Protein AF-A0A151NN42-F1 (afdb_monomer_lite)

Secondary structure (DSSP, 8-state):
--GGGGGG-EEEEEEEE-GGG-EEEEEEEE---HHHHHHHHHHHHTTPPPS--HHHHHHHHHHHSTT--HHHHHHHHHHHHHHHHHHHH--TTS-HHHHHHHHHHHHHHHHHHTT---PPPTTHHHHHHHHHHHHHHHHHHHHHHHHHHHHHHHHHHHHHHHHHHS-------

Foldseek 3Di:
DDPVVPPAWDKDWDWDQDPPRDTDTDIDIDDDDPVVVVVQVVCVVVVHDRPDDLVNVQVVQCVVPNPDHPVVVLVVVLVVQLVVQLVVLDDPPDDPVSSVVSSVVSNVVSCVVNVPDDDQPPCNVVVVVVVVVVVVVVVVVVVVVVVVVVVVVVVVVVVVVVVVVPDDPPPDD

Organism: Alligator mississippiensis (NCBI:txid8496)

Structure (mmCIF, N/CA/C/O backbone):
data_AF-A0A151NN42-F1
#
_entry.id   AF-A0A151NN42-F1
#
loop_
_atom_site.group_PDB
_atom_site.id
_atom_site.type_symbol
_atom_site.label_atom_id
_atom_site.label_alt_id
_atom_site.label_comp_id
_atom_site.label_asym_id
_atom_site.label_entity_id
_atom_site.label_seq_id
_atom_site.pdbx_PDB_ins_code
_atom_site.Cartn_x
_atom_site.Cartn_y
_atom_site.Cartn_z
_atom_site.occupancy
_atom_site.B_iso_or_equiv
_atom_site.auth_seq_id
_atom_site.auth_comp_id
_atom_site.auth_asym_id
_atom_site.auth_atom_id
_atom_site.pdbx_PDB_model_num
ATOM 1 N N . MET A 1 1 ? -2.932 -21.687 -6.969 1.00 46.78 1 MET A N 1
ATOM 2 C CA . MET A 1 1 ? -1.735 -21.908 -7.807 1.00 46.78 1 MET A CA 1
ATOM 3 C C . MET A 1 1 ? -1.659 -23.389 -8.108 1.00 46.78 1 MET A C 1
ATOM 5 O O . MET A 1 1 ? -1.917 -24.172 -7.206 1.00 46.78 1 MET A O 1
ATOM 9 N N . ASP A 1 2 ? -1.388 -23.747 -9.357 1.00 39.25 2 ASP A N 1
ATOM 10 C CA . ASP A 1 2 ? -1.344 -25.136 -9.821 1.00 39.25 2 ASP A CA 1
ATOM 11 C C . ASP A 1 2 ? -0.130 -25.886 -9.209 1.00 39.25 2 ASP A C 1
ATOM 13 O O . ASP A 1 2 ? 1.007 -25.425 -9.370 1.00 39.25 2 ASP A O 1
ATOM 17 N N . PRO A 1 3 ? -0.337 -27.011 -8.494 1.00 51.75 3 PRO A N 1
ATOM 18 C CA . PRO A 1 3 ? 0.725 -27.802 -7.860 1.00 51.75 3 PRO A CA 1
ATOM 19 C C . PRO A 1 3 ? 1.804 -28.316 -8.828 1.00 51.75 3 PRO A C 1
ATOM 21 O O . PRO A 1 3 ? 2.944 -28.551 -8.414 1.00 51.75 3 PRO A O 1
ATOM 24 N N . ALA A 1 4 ? 1.494 -28.459 -10.122 1.00 48.25 4 ALA A N 1
ATOM 25 C CA . ALA A 1 4 ? 2.453 -28.919 -11.131 1.00 48.25 4 ALA A CA 1
ATOM 26 C C . ALA A 1 4 ? 3.549 -27.878 -11.439 1.00 48.25 4 ALA A C 1
ATOM 28 O O . ALA A 1 4 ? 4.657 -28.228 -11.850 1.00 48.25 4 ALA A O 1
ATOM 29 N N . LEU A 1 5 ? 3.286 -26.595 -11.169 1.00 49.66 5 LEU A N 1
ATOM 30 C CA . LEU A 1 5 ? 4.236 -25.501 -11.368 1.00 49.66 5 LEU A CA 1
ATOM 31 C C . LEU A 1 5 ? 5.308 -25.431 -10.250 1.00 49.66 5 LEU A C 1
ATOM 33 O O . LEU A 1 5 ? 6.315 -24.750 -10.406 1.00 49.66 5 LEU A O 1
ATOM 37 N N . GLN A 1 6 ? 5.186 -26.142 -9.131 1.00 54.09 6 GLN A N 1
ATOM 38 C CA . GLN A 1 6 ? 6.131 -25.977 -8.013 1.00 54.09 6 GLN A CA 1
ATOM 39 C C . GLN A 1 6 ? 7.436 -26.785 -8.132 1.00 54.09 6 GLN A C 1
ATOM 41 O O . GLN A 1 6 ? 8.408 -26.462 -7.453 1.00 54.09 6 GLN A O 1
ATOM 46 N N . LYS A 1 7 ? 7.509 -27.792 -9.014 1.00 55.69 7 LYS A N 1
ATOM 47 C CA . LYS A 1 7 ? 8.575 -28.814 -8.979 1.00 55.69 7 LYS A CA 1
ATOM 48 C C . LYS A 1 7 ? 9.988 -28.375 -9.409 1.00 55.69 7 LYS A C 1
ATOM 50 O O . LYS A 1 7 ? 10.891 -29.185 -9.296 1.00 55.69 7 LYS A O 1
ATOM 55 N N . ASN A 1 8 ? 10.222 -27.132 -9.849 1.00 57.84 8 ASN A N 1
ATOM 56 C CA . ASN A 1 8 ? 11.553 -26.662 -10.299 1.00 57.84 8 ASN A CA 1
ATOM 57 C C . ASN A 1 8 ? 11.827 -25.165 -10.024 1.00 57.84 8 ASN A C 1
ATOM 59 O O . ASN A 1 8 ? 12.612 -24.531 -10.730 1.00 57.84 8 ASN A O 1
ATOM 63 N N . ALA A 1 9 ? 11.149 -24.552 -9.050 1.00 64.00 9 ALA A N 1
ATOM 64 C CA . ALA A 1 9 ? 11.383 -23.145 -8.719 1.00 64.00 9 ALA A CA 1
ATOM 65 C C . ALA A 1 9 ? 12.678 -22.980 -7.905 1.00 64.00 9 ALA A C 1
ATOM 67 O O . ALA A 1 9 ? 12.838 -23.612 -6.862 1.00 64.00 9 ALA A O 1
ATOM 68 N N . LYS A 1 10 ? 13.588 -22.116 -8.366 1.00 74.12 10 LYS A N 1
ATOM 69 C CA . LYS A 1 10 ? 14.826 -21.754 -7.656 1.00 74.12 10 LYS A CA 1
ATOM 70 C C . LYS A 1 10 ? 14.716 -20.328 -7.138 1.00 74.12 10 LYS A C 1
ATOM 72 O O . LYS A 1 10 ? 14.045 -19.507 -7.752 1.00 74.12 10 LYS A O 1
ATOM 77 N N . ALA A 1 11 ? 15.369 -20.029 -6.019 1.00 76.31 11 ALA A N 1
ATOM 78 C CA . ALA A 1 11 ? 15.375 -18.696 -5.425 1.00 76.31 11 ALA A CA 1
ATOM 79 C C . ALA A 1 11 ? 16.732 -18.019 -5.646 1.00 76.31 11 ALA A C 1
ATOM 81 O O . ALA A 1 11 ? 17.781 -18.621 -5.415 1.00 76.31 11 ALA A O 1
ATOM 82 N N . ALA A 1 12 ? 16.718 -16.766 -6.092 1.00 76.50 12 ALA A N 1
ATOM 83 C CA . ALA A 1 12 ? 17.898 -15.914 -6.174 1.00 76.50 12 ALA A CA 1
ATOM 84 C C . ALA A 1 12 ? 17.760 -14.789 -5.153 1.00 76.50 12 ALA A C 1
ATOM 86 O O . ALA A 1 12 ? 16.757 -14.074 -5.145 1.00 76.50 12 ALA A O 1
ATOM 87 N N . LYS A 1 13 ? 18.777 -14.635 -4.306 1.00 79.12 13 LYS A N 1
ATOM 88 C CA . LYS A 1 13 ? 18.942 -13.462 -3.449 1.00 79.12 13 LYS A CA 1
ATOM 89 C C . LYS A 1 13 ? 19.760 -12.425 -4.199 1.00 79.12 13 LYS A C 1
ATOM 91 O O . LYS A 1 13 ? 20.783 -12.771 -4.786 1.00 79.12 13 LYS A O 1
ATOM 96 N N . PHE A 1 14 ? 19.323 -11.179 -4.157 1.00 78.88 14 PHE A N 1
ATOM 97 C CA . PHE A 1 14 ? 20.090 -10.043 -4.649 1.00 78.88 14 PHE A CA 1
ATOM 98 C C . PHE A 1 14 ? 20.204 -8.995 -3.540 1.00 78.88 14 PHE A C 1
ATOM 100 O O . PHE A 1 14 ? 19.316 -8.891 -2.696 1.00 78.88 14 PHE A O 1
ATOM 107 N N . SER A 1 15 ? 21.309 -8.254 -3.534 1.00 79.81 15 SER A N 1
ATOM 108 C CA . SER A 1 15 ? 21.502 -7.015 -2.778 1.00 79.81 15 SER A CA 1
ATOM 109 C C . SER A 1 15 ? 22.415 -6.138 -3.620 1.00 79.81 15 SER A C 1
ATOM 111 O O . SER A 1 15 ? 23.506 -6.558 -4.010 1.00 79.81 15 SER A O 1
ATOM 113 N N . ILE A 1 16 ? 21.900 -4.980 -4.017 1.00 80.12 16 ILE A N 1
ATOM 114 C CA . ILE A 1 16 ? 22.564 -4.052 -4.927 1.00 80.12 16 ILE A CA 1
ATOM 115 C C . ILE A 1 16 ? 22.297 -2.642 -4.415 1.00 80.12 16 ILE A C 1
ATOM 117 O O . ILE A 1 16 ? 21.152 -2.271 -4.172 1.00 80.12 16 ILE A O 1
ATOM 121 N N . LEU A 1 17 ? 23.339 -1.823 -4.306 1.00 77.62 17 LEU A N 1
ATOM 122 C CA . LEU A 1 17 ? 23.174 -0.388 -4.091 1.00 77.62 17 LEU A CA 1
ATOM 123 C C . LEU A 1 17 ? 22.769 0.255 -5.416 1.00 77.62 17 LEU A C 1
ATOM 125 O O . LEU A 1 17 ? 23.554 0.277 -6.364 1.00 77.62 17 LEU A O 1
ATOM 129 N N . ALA A 1 18 ? 21.534 0.745 -5.494 1.00 75.88 18 ALA A N 1
ATOM 130 C CA . ALA A 1 18 ? 21.031 1.390 -6.701 1.00 75.88 18 ALA A CA 1
ATOM 131 C C . ALA A 1 18 ? 21.038 2.921 -6.562 1.00 75.88 18 ALA A C 1
ATOM 133 O O . ALA A 1 18 ? 21.717 3.493 -5.704 1.00 75.88 18 ALA A O 1
ATOM 134 N N . CYS A 1 19 ? 20.296 3.589 -7.449 1.00 63.78 19 CYS A N 1
ATOM 135 C CA . CYS A 1 19 ? 20.144 5.041 -7.476 1.00 63.78 19 CYS A CA 1
ATOM 136 C C . CYS A 1 19 ? 19.871 5.606 -6.067 1.00 63.78 19 CYS A C 1
ATOM 138 O O . CYS A 1 19 ? 19.143 5.003 -5.280 1.00 63.78 19 CYS A O 1
ATOM 140 N N . GLU A 1 20 ? 20.497 6.742 -5.748 1.00 70.19 20 GLU A N 1
ATOM 141 C CA . GLU A 1 20 ? 20.419 7.412 -4.436 1.00 70.19 20 GLU A CA 1
ATOM 142 C C . GLU A 1 20 ? 20.965 6.602 -3.238 1.00 70.19 20 GLU A C 1
ATOM 144 O O . GLU A 1 20 ? 20.725 6.969 -2.091 1.00 70.19 20 GLU A O 1
ATOM 149 N N . LYS A 1 21 ? 21.766 5.550 -3.483 1.00 71.12 21 LYS A N 1
ATOM 150 C CA . LYS A 1 21 ? 22.422 4.705 -2.458 1.00 71.12 21 LYS A CA 1
ATOM 151 C C . LYS A 1 21 ? 21.456 3.901 -1.577 1.00 71.12 21 LYS A C 1
ATOM 153 O O . LYS A 1 21 ? 21.840 3.459 -0.496 1.00 71.12 21 LYS A O 1
ATOM 158 N N . TRP A 1 22 ? 20.229 3.667 -2.038 1.00 72.94 22 TRP A N 1
ATOM 159 C CA . TRP A 1 22 ? 19.309 2.755 -1.360 1.00 72.94 22 TRP A CA 1
ATOM 160 C C . TRP A 1 22 ? 19.641 1.301 -1.687 1.00 72.94 22 TRP A C 1
ATOM 162 O O . TRP A 1 22 ? 19.804 0.936 -2.860 1.00 72.94 22 TRP A O 1
ATOM 172 N N . ASP A 1 23 ? 19.694 0.461 -0.653 1.00 78.12 23 ASP A N 1
ATOM 173 C CA . ASP A 1 23 ? 19.830 -0.983 -0.822 1.00 78.12 23 ASP A CA 1
ATOM 174 C C . ASP A 1 23 ? 18.587 -1.543 -1.520 1.00 78.12 23 ASP A C 1
ATOM 176 O O . ASP A 1 23 ? 17.449 -1.374 -1.078 1.00 78.12 23 ASP A O 1
ATOM 180 N N . HIS A 1 24 ? 18.812 -2.194 -2.651 1.00 76.00 24 HIS A N 1
ATOM 181 C CA . HIS A 1 24 ? 17.831 -3.002 -3.348 1.00 76.00 24 HIS A CA 1
ATOM 182 C C . HIS A 1 24 ? 18.169 -4.453 -3.060 1.00 76.00 24 HIS A C 1
ATOM 184 O O . HIS A 1 24 ? 18.953 -5.070 -3.783 1.00 76.00 24 HIS A O 1
ATOM 190 N N . SER A 1 25 ? 17.569 -4.986 -2.002 1.00 78.06 25 SER A N 1
ATOM 191 C CA . SER A 1 25 ? 17.708 -6.381 -1.619 1.00 78.06 25 SER A CA 1
ATOM 192 C C . SER A 1 25 ? 16.381 -7.126 -1.701 1.00 78.06 25 SER A C 1
ATOM 194 O O . SER A 1 25 ? 15.303 -6.575 -1.478 1.00 78.06 25 SER A O 1
ATOM 196 N N . GLY A 1 26 ? 16.444 -8.402 -2.076 1.00 75.31 26 GLY A N 1
ATOM 197 C CA . GLY A 1 26 ? 15.247 -9.218 -2.227 1.00 75.31 26 GLY A CA 1
ATOM 198 C C . GLY A 1 26 ? 15.531 -10.662 -2.611 1.00 75.31 26 GLY A C 1
ATOM 199 O O . GLY A 1 26 ? 16.659 -11.047 -2.918 1.00 75.31 26 GLY A O 1
ATOM 200 N N . CYS A 1 27 ? 14.475 -11.473 -2.580 1.00 71.25 27 CYS A N 1
ATOM 201 C CA . CYS A 1 27 ? 14.479 -12.853 -3.054 1.00 71.25 27 CYS A CA 1
ATOM 202 C C . CYS A 1 27 ? 13.499 -12.974 -4.221 1.00 71.25 27 CYS A C 1
ATOM 204 O O . CYS A 1 27 ? 12.321 -12.659 -4.057 1.00 71.25 27 CYS A O 1
ATOM 206 N N . VAL A 1 28 ? 13.955 -13.454 -5.375 1.00 75.19 28 VAL A N 1
ATOM 207 C CA . VAL A 1 28 ? 13.085 -13.726 -6.528 1.00 75.19 28 VAL A CA 1
ATOM 208 C C . VAL A 1 28 ? 13.111 -15.212 -6.827 1.00 75.19 28 VAL A C 1
ATOM 210 O O . VAL A 1 28 ? 14.180 -15.805 -6.964 1.00 75.19 28 VAL A O 1
ATOM 213 N N . ASN A 1 29 ? 11.926 -15.806 -6.950 1.00 75.12 29 ASN A N 1
ATO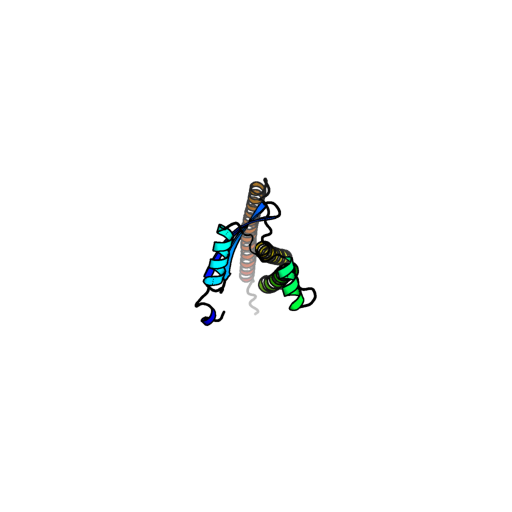M 214 C CA . ASN A 1 29 ? 11.796 -17.156 -7.474 1.00 75.12 29 ASN A CA 1
ATOM 215 C C . ASN A 1 29 ? 11.822 -17.107 -8.998 1.00 75.12 29 ASN A C 1
ATOM 217 O O . ASN A 1 29 ? 11.070 -16.355 -9.615 1.00 75.12 29 ASN A O 1
ATOM 221 N N . TYR A 1 30 ? 12.670 -17.924 -9.602 1.00 72.44 30 TYR A N 1
ATOM 222 C CA . TYR A 1 30 ? 12.852 -17.989 -11.039 1.00 72.44 30 TYR A CA 1
ATOM 223 C C . TYR A 1 30 ? 12.862 -19.447 -11.503 1.00 72.44 30 TYR A C 1
ATOM 225 O O . TYR A 1 30 ? 13.185 -20.378 -10.761 1.00 72.44 30 TYR A O 1
ATOM 233 N N . ARG A 1 31 ? 12.482 -19.634 -12.765 1.00 67.00 31 ARG A N 1
ATOM 234 C CA . ARG A 1 31 ? 12.648 -20.885 -13.507 1.00 67.00 31 ARG A CA 1
ATOM 235 C C . ARG A 1 31 ? 13.508 -20.596 -14.721 1.00 67.00 31 ARG A C 1
ATOM 237 O O . ARG A 1 31 ? 13.028 -20.538 -15.844 1.00 67.00 31 ARG A O 1
ATOM 244 N N . CYS A 1 32 ? 14.767 -20.296 -14.460 1.00 65.94 32 CYS A N 1
ATOM 245 C CA . CYS A 1 32 ? 15.785 -20.183 -15.491 1.00 65.94 32 CYS A CA 1
ATOM 246 C C . CY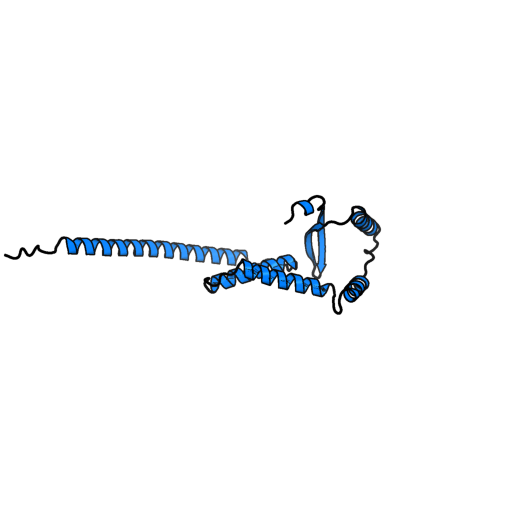S A 1 32 ? 16.617 -21.464 -15.444 1.00 65.94 32 CYS A C 1
ATOM 248 O O . CYS A 1 32 ? 16.716 -22.091 -14.389 1.00 65.94 32 CYS A O 1
ATOM 250 N N . SER A 1 33 ? 17.191 -21.860 -16.577 1.00 60.72 33 SER A N 1
ATOM 251 C CA . SER A 1 33 ? 18.135 -22.977 -16.601 1.00 60.72 33 SER A CA 1
ATOM 252 C C . SER A 1 33 ? 19.369 -22.654 -15.744 1.00 60.72 33 SER A C 1
ATOM 254 O O . SER A 1 33 ? 19.887 -21.537 -15.832 1.00 60.72 33 SER A O 1
ATOM 256 N N . ASP A 1 34 ? 19.861 -23.662 -15.006 1.00 66.19 34 ASP A N 1
ATOM 257 C CA . ASP A 1 34 ? 21.233 -23.807 -14.457 1.00 66.19 34 ASP A CA 1
ATOM 258 C C . ASP A 1 34 ? 22.266 -22.998 -15.214 1.00 66.19 34 ASP A C 1
ATOM 260 O O . ASP A 1 34 ? 22.971 -22.125 -14.698 1.00 66.19 34 ASP A O 1
ATOM 264 N N . TYR A 1 35 ? 22.276 -23.290 -16.503 1.00 67.12 35 TYR A N 1
ATOM 265 C CA . TYR A 1 35 ? 23.254 -22.803 -17.437 1.00 67.12 35 TYR A CA 1
ATOM 266 C C . TYR A 1 35 ? 23.264 -21.275 -17.561 1.00 67.12 35 TYR A C 1
ATOM 268 O O . TYR A 1 35 ? 24.323 -20.658 -17.512 1.00 67.12 35 TYR A O 1
ATOM 276 N N . TYR A 1 36 ? 22.096 -20.638 -17.664 1.00 69.06 36 TYR A N 1
ATOM 277 C CA . TYR A 1 36 ? 22.018 -19.189 -17.855 1.00 69.06 36 TYR A CA 1
ATOM 278 C C . TYR A 1 36 ? 22.409 -18.417 -16.600 1.00 69.06 36 TYR A C 1
ATOM 280 O O . TYR A 1 36 ? 23.076 -17.389 -16.713 1.00 69.06 36 TYR A O 1
ATOM 288 N N . LEU A 1 37 ? 22.022 -18.893 -15.409 1.00 69.56 37 LEU A N 1
ATOM 289 C CA . LEU A 1 37 ? 22.435 -18.236 -14.170 1.00 69.56 37 LEU A CA 1
ATOM 290 C C . LEU A 1 37 ? 23.934 -18.427 -13.917 1.00 69.56 37 LEU A C 1
ATOM 292 O O . LEU A 1 37 ? 24.596 -17.485 -13.482 1.00 69.56 37 LEU A O 1
ATOM 296 N N . TYR A 1 38 ? 24.470 -19.614 -14.205 1.00 67.56 38 TYR A N 1
ATOM 297 C CA . TYR A 1 38 ? 25.901 -19.887 -14.096 1.00 67.56 38 TYR A CA 1
ATOM 298 C C . TYR A 1 38 ? 26.708 -19.015 -15.064 1.00 67.56 38 TYR A C 1
ATOM 300 O O . TYR A 1 38 ? 27.554 -18.247 -14.620 1.00 67.56 38 TYR A O 1
ATOM 308 N N . ALA A 1 39 ? 26.346 -19.004 -16.349 1.00 69.88 39 ALA A N 1
ATOM 309 C CA . ALA A 1 39 ? 26.977 -18.155 -17.360 1.00 69.88 39 ALA A CA 1
ATOM 310 C C . ALA A 1 39 ? 26.843 -16.648 -17.064 1.00 69.88 39 ALA A C 1
ATOM 312 O O . ALA A 1 39 ? 27.595 -15.832 -17.596 1.00 69.88 39 ALA A O 1
ATOM 313 N N . PHE A 1 40 ? 25.855 -16.236 -16.265 1.00 68.94 40 PHE A N 1
ATOM 314 C CA . PHE A 1 40 ? 25.734 -14.853 -15.803 1.00 68.94 40 PHE A CA 1
ATOM 315 C C . PHE A 1 40 ? 26.690 -14.545 -14.644 1.00 68.94 40 PHE A C 1
ATOM 317 O O . PHE A 1 40 ? 27.313 -13.487 -14.636 1.00 68.94 40 PHE A O 1
ATOM 324 N N . LYS A 1 41 ? 26.821 -15.465 -13.679 1.00 72.31 41 LYS A N 1
ATOM 325 C CA . LYS A 1 41 ? 27.757 -15.332 -12.552 1.00 72.31 41 LYS A CA 1
ATOM 326 C C . LYS A 1 41 ? 29.214 -15.348 -13.013 1.00 72.31 41 LYS A C 1
ATOM 328 O O . LYS A 1 41 ? 29.988 -14.541 -12.518 1.00 72.31 41 LYS A O 1
ATOM 333 N N . ASP A 1 42 ? 29.538 -16.204 -13.977 1.00 69.44 42 ASP A N 1
ATOM 334 C CA . ASP A 1 42 ? 30.891 -16.380 -14.515 1.00 69.44 42 ASP A CA 1
ATOM 335 C C . ASP A 1 42 ? 31.404 -15.097 -15.200 1.00 69.44 42 ASP A C 1
ATOM 337 O O . ASP A 1 42 ? 32.444 -14.547 -14.843 1.00 69.44 42 ASP A O 1
ATOM 341 N N . ARG A 1 43 ? 30.568 -14.493 -16.057 1.00 64.56 43 ARG A N 1
ATOM 342 C CA . ARG A 1 43 ? 30.851 -13.187 -16.683 1.00 64.56 43 ARG A CA 1
ATOM 343 C C . ARG A 1 43 ? 30.979 -12.040 -15.676 1.00 64.56 43 ARG A C 1
ATOM 345 O O . ARG A 1 43 ? 31.742 -11.106 -15.904 1.00 64.56 43 ARG A O 1
ATOM 352 N N . ALA A 1 44 ? 30.240 -12.099 -14.565 1.00 65.25 44 ALA A N 1
ATOM 353 C CA . ALA A 1 44 ? 30.339 -11.098 -13.505 1.00 65.25 44 ALA A CA 1
ATOM 354 C C . ALA A 1 44 ? 31.657 -11.214 -12.715 1.00 65.25 44 ALA A C 1
ATOM 356 O O . ALA A 1 44 ? 32.220 -10.184 -12.345 1.00 65.25 44 ALA A O 1
ATOM 357 N N . SER A 1 45 ? 32.172 -12.431 -12.484 1.00 64.69 45 SER A N 1
ATOM 358 C CA . SER A 1 45 ? 33.500 -12.639 -11.879 1.00 64.69 45 SER A CA 1
ATOM 359 C C . SER A 1 45 ? 34.652 -12.214 -12.789 1.00 64.69 45 SER A C 1
ATOM 361 O O . SER A 1 45 ? 35.683 -11.777 -12.287 1.00 64.69 45 SER A O 1
ATOM 363 N N . GLU A 1 46 ? 34.461 -12.262 -14.106 1.00 67.56 46 GLU A N 1
ATOM 364 C CA . GLU A 1 46 ? 35.430 -11.780 -15.101 1.00 67.56 46 GLU A CA 1
ATOM 365 C C . GLU A 1 46 ? 35.427 -10.247 -15.269 1.00 67.56 46 GLU A C 1
ATOM 367 O O . GLU A 1 46 ? 36.168 -9.701 -16.084 1.00 67.56 46 GLU A O 1
ATOM 372 N N . GLY A 1 47 ? 34.599 -9.519 -14.507 1.00 58.50 47 GLY A N 1
ATOM 373 C CA . GLY A 1 47 ? 34.500 -8.059 -14.592 1.00 58.50 47 GLY A CA 1
ATOM 374 C C . GLY A 1 47 ? 33.820 -7.552 -15.869 1.00 58.50 47 GLY A C 1
ATOM 375 O O . GLY A 1 47 ? 33.801 -6.344 -16.118 1.00 58.50 47 GLY A O 1
ATOM 376 N N . GLN A 1 48 ? 33.233 -8.442 -16.675 1.00 55.53 48 GLN A N 1
ATOM 377 C CA . GLN A 1 48 ? 32.516 -8.058 -17.881 1.00 55.53 48 GLN A CA 1
ATOM 378 C C . GLN A 1 48 ? 31.094 -7.613 -17.507 1.00 55.53 48 GLN A C 1
ATOM 380 O O . GLN A 1 48 ? 30.335 -8.393 -16.919 1.00 55.53 48 GLN A O 1
ATOM 385 N N . PRO A 1 49 ? 30.682 -6.370 -17.833 1.00 56.44 49 PRO A N 1
ATOM 386 C CA . PRO A 1 49 ? 29.317 -5.941 -17.578 1.00 56.44 49 PRO A CA 1
ATOM 387 C C . PRO A 1 49 ? 28.362 -6.889 -18.313 1.00 56.44 49 PRO A C 1
ATOM 389 O O . PRO A 1 49 ? 28.635 -7.249 -19.465 1.00 56.44 49 PRO A O 1
ATOM 392 N N . PRO A 1 50 ? 27.256 -7.321 -17.680 1.00 58.59 50 PRO A N 1
ATOM 393 C CA . PRO A 1 50 ? 26.322 -8.242 -18.308 1.00 58.59 50 PRO A CA 1
ATOM 394 C C . PRO A 1 50 ? 25.882 -7.650 -19.650 1.00 58.59 50 PRO A C 1
ATOM 396 O O . PRO A 1 50 ? 25.298 -6.571 -19.696 1.00 58.59 50 PRO A O 1
ATOM 399 N N . GLY A 1 51 ? 26.227 -8.340 -20.742 1.00 57.25 51 GLY A N 1
ATOM 400 C CA . GLY A 1 51 ? 26.210 -7.843 -22.125 1.00 57.25 51 GLY A CA 1
ATOM 401 C C . GLY A 1 51 ? 24.836 -7.533 -22.728 1.00 57.25 51 GLY A C 1
ATOM 402 O O . GLY A 1 51 ? 24.673 -7.592 -23.941 1.00 57.25 51 GLY A O 1
ATOM 403 N N . MET A 1 52 ? 23.835 -7.207 -21.913 1.00 62.31 52 MET A N 1
ATOM 404 C CA 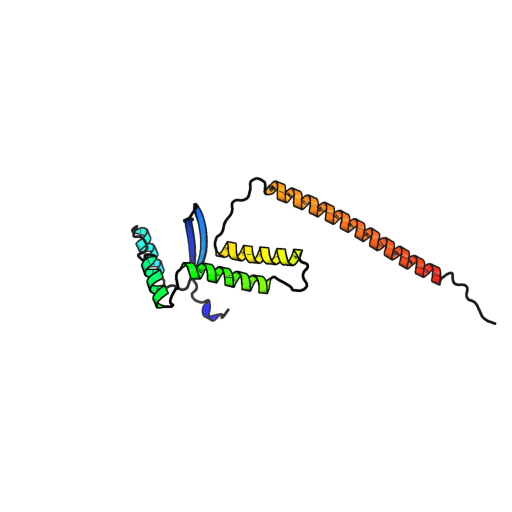. MET A 1 52 ? 22.600 -6.584 -22.369 1.00 62.31 52 MET A CA 1
ATOM 405 C C . MET A 1 52 ? 22.620 -5.109 -21.988 1.00 62.31 52 MET A C 1
ATOM 407 O O . MET A 1 52 ? 22.249 -4.721 -20.880 1.00 62.31 52 MET A O 1
ATOM 411 N N . LEU A 1 53 ? 23.011 -4.271 -22.945 1.00 70.25 53 LEU A N 1
ATOM 412 C CA . LEU A 1 53 ? 22.771 -2.836 -22.854 1.00 70.25 53 LEU A CA 1
ATOM 413 C C . LEU A 1 53 ? 21.255 -2.592 -22.780 1.00 70.25 53 LEU A C 1
ATOM 415 O O . LEU A 1 53 ? 20.470 -3.228 -23.489 1.00 70.25 53 LEU A O 1
ATOM 419 N N . THR A 1 54 ? 20.828 -1.638 -21.953 1.00 76.56 54 THR A N 1
ATOM 420 C CA . THR A 1 54 ? 19.412 -1.242 -21.798 1.00 76.56 54 THR A CA 1
ATOM 421 C C . THR A 1 54 ? 18.744 -0.893 -23.133 1.00 76.56 54 THR A C 1
ATOM 423 O O . THR A 1 54 ? 17.545 -1.113 -23.309 1.00 76.56 54 THR A O 1
ATOM 426 N N . SER A 1 55 ? 19.522 -0.402 -24.098 1.00 79.38 55 SER A N 1
ATOM 427 C CA . SER A 1 55 ? 19.093 -0.129 -25.470 1.00 79.38 55 SER A CA 1
ATOM 428 C C . SER A 1 55 ? 18.678 -1.391 -26.232 1.00 79.38 55 SER A C 1
ATOM 430 O O . SER A 1 55 ? 17.669 -1.363 -26.931 1.00 79.38 55 SER A O 1
ATOM 432 N N . MET A 1 56 ? 19.396 -2.508 -26.077 1.00 85.06 56 MET A N 1
ATOM 433 C CA . MET A 1 56 ? 19.051 -3.784 -26.718 1.00 85.06 56 MET A CA 1
ATOM 434 C C . MET A 1 56 ? 17.775 -4.376 -26.127 1.00 85.06 56 MET A C 1
ATOM 436 O O . MET A 1 56 ? 16.913 -4.839 -26.871 1.00 85.06 56 MET A O 1
ATOM 440 N N . LEU A 1 57 ? 17.622 -4.299 -24.801 1.00 85.75 57 LEU A N 1
ATOM 441 C CA . LEU A 1 57 ? 16.399 -4.737 -24.133 1.00 85.75 57 LEU A CA 1
ATOM 442 C C . LEU A 1 57 ? 15.188 -3.935 -24.621 1.00 85.75 57 LEU A C 1
ATOM 444 O O . LEU A 1 57 ? 14.185 -4.523 -25.006 1.00 85.75 57 LEU A O 1
ATOM 448 N N . ASN A 1 58 ? 15.278 -2.603 -24.644 1.00 86.69 58 ASN A N 1
ATOM 449 C CA . ASN A 1 58 ? 14.157 -1.776 -25.091 1.00 86.69 58 ASN A CA 1
ATOM 450 C C . ASN A 1 58 ? 13.838 -1.976 -26.581 1.00 86.69 58 ASN A C 1
ATOM 452 O O . ASN A 1 58 ? 12.663 -1.993 -26.925 1.00 86.69 58 ASN A O 1
ATOM 456 N N . LYS A 1 59 ? 14.835 -2.202 -27.449 1.00 87.94 59 LYS A N 1
ATOM 457 C CA . LYS A 1 59 ? 14.592 -2.574 -28.857 1.00 87.94 59 LYS A CA 1
ATOM 458 C C . LYS A 1 59 ? 13.821 -3.888 -28.970 1.00 87.94 59 LYS A C 1
ATOM 460 O O . LYS A 1 59 ? 12.833 -3.952 -29.689 1.00 87.94 59 LYS A O 1
ATOM 465 N N . TYR A 1 60 ? 14.236 -4.914 -28.225 1.00 89.56 60 TYR A N 1
ATOM 466 C CA . TYR A 1 60 ? 13.518 -6.187 -28.187 1.00 89.56 60 TYR A CA 1
ATOM 467 C C . TYR A 1 60 ? 12.073 -6.013 -27.693 1.00 89.56 60 TYR A C 1
ATOM 469 O O . TYR A 1 60 ? 11.150 -6.549 -28.297 1.00 89.56 60 TYR A O 1
ATOM 477 N N . LEU A 1 61 ? 11.862 -5.218 -26.639 1.00 90.88 61 LEU A N 1
ATOM 478 C CA . LEU A 1 61 ? 10.524 -4.920 -26.122 1.00 90.88 61 LEU A CA 1
ATOM 479 C C . LEU A 1 61 ? 9.650 -4.183 -27.147 1.00 90.88 61 LEU A C 1
ATOM 481 O O . LEU A 1 61 ? 8.487 -4.541 -27.301 1.00 90.88 61 LEU A O 1
ATOM 485 N N . GLN A 1 62 ? 10.206 -3.212 -27.875 1.00 90.44 62 GLN A N 1
ATOM 486 C CA . GLN A 1 62 ? 9.493 -2.487 -28.933 1.00 90.44 62 GLN A CA 1
ATOM 487 C C . GLN A 1 62 ? 9.060 -3.399 -30.087 1.00 90.44 62 GLN A C 1
ATOM 489 O O . GLN A 1 62 ? 7.991 -3.187 -30.650 1.00 90.44 62 GLN A O 1
ATOM 494 N N . CYS A 1 63 ? 9.842 -4.436 -30.412 1.00 91.38 63 CYS A N 1
ATOM 495 C CA . CYS A 1 63 ? 9.436 -5.439 -31.401 1.00 91.38 63 CYS A CA 1
ATOM 496 C C . CYS A 1 63 ? 8.240 -6.288 -30.940 1.00 91.38 63 CYS A C 1
ATOM 498 O O . CYS A 1 63 ? 7.511 -6.804 -31.780 1.00 91.38 63 CYS A O 1
ATOM 500 N N . LEU A 1 64 ? 8.042 -6.462 -29.628 1.00 92.25 64 LEU A N 1
ATOM 501 C CA . LEU A 1 64 ? 6.893 -7.199 -29.091 1.00 92.25 64 LEU A CA 1
ATOM 502 C C . LEU A 1 64 ? 5.621 -6.345 -29.081 1.00 92.25 64 LEU A C 1
ATOM 504 O O . LEU A 1 64 ? 4.532 -6.865 -29.310 1.00 92.25 64 LEU A O 1
ATOM 508 N N . MET A 1 65 ? 5.754 -5.054 -28.777 1.00 92.19 65 MET A N 1
ATOM 509 C CA . MET A 1 65 ? 4.652 -4.097 -28.782 1.00 92.19 65 MET A CA 1
ATOM 510 C C . MET A 1 65 ? 5.203 -2.680 -28.935 1.00 92.19 65 MET A C 1
ATOM 512 O O . MET A 1 65 ? 6.129 -2.277 -28.224 1.00 92.19 65 MET A O 1
ATOM 516 N N . GLU A 1 66 ? 4.592 -1.899 -29.821 1.00 91.81 66 GLU A N 1
ATOM 517 C CA . GLU A 1 66 ? 4.966 -0.504 -30.019 1.00 91.81 66 GLU A CA 1
ATOM 518 C C . GLU A 1 66 ? 4.852 0.291 -28.704 1.00 91.81 66 GLU A C 1
ATOM 520 O O . GLU A 1 66 ? 3.903 0.144 -27.933 1.00 91.81 66 GLU A O 1
ATOM 525 N N . GLY A 1 67 ? 5.867 1.107 -28.405 1.00 88.69 67 GLY A N 1
ATOM 526 C CA . GLY A 1 67 ? 5.922 1.912 -27.179 1.00 88.69 67 GLY A CA 1
ATOM 527 C C . GLY A 1 67 ? 6.289 1.149 -25.897 1.00 88.69 67 GLY A C 1
ATOM 528 O O . GLY A 1 67 ? 6.410 1.769 -24.834 1.00 88.69 67 GLY A O 1
ATOM 529 N N . LEU A 1 68 ? 6.521 -0.168 -25.957 1.00 91.94 68 LEU A N 1
ATOM 530 C CA . LEU A 1 68 ? 6.911 -0.949 -24.783 1.00 91.94 68 LEU A CA 1
ATOM 531 C C . LEU A 1 68 ? 8.363 -0.671 -24.374 1.00 91.94 68 LEU A C 1
ATOM 533 O O . LEU A 1 68 ? 9.297 -0.790 -25.163 1.00 91.94 68 LEU A O 1
ATOM 537 N N . THR A 1 69 ? 8.566 -0.336 -23.101 1.00 89.69 69 THR A N 1
ATOM 538 C CA . THR A 1 69 ? 9.897 -0.152 -22.502 1.00 89.69 69 THR A CA 1
ATOM 539 C C . THR A 1 69 ? 9.943 -0.765 -21.108 1.00 89.69 69 THR A C 1
ATOM 541 O O . THR A 1 69 ? 8.905 -0.988 -20.481 1.00 89.69 69 THR A O 1
ATOM 544 N N . ALA A 1 70 ? 11.141 -0.977 -20.559 1.00 87.12 70 ALA A N 1
ATOM 545 C CA . ALA A 1 70 ? 11.298 -1.474 -19.187 1.00 87.12 70 ALA A CA 1
ATOM 546 C C . ALA A 1 70 ? 10.571 -0.600 -18.134 1.00 87.12 70 ALA A C 1
ATOM 548 O O . ALA A 1 70 ? 10.089 -1.105 -17.119 1.00 87.12 70 ALA A O 1
ATOM 549 N N . LYS A 1 71 ? 10.435 0.713 -18.385 1.00 89.44 71 LYS A N 1
ATOM 550 C CA . LYS A 1 71 ? 9.712 1.647 -17.504 1.00 89.44 71 LYS A CA 1
ATOM 551 C C . LYS A 1 71 ? 8.211 1.347 -17.452 1.00 89.44 71 LYS A C 1
ATOM 553 O O . LYS A 1 71 ? 7.624 1.447 -16.376 1.00 89.44 71 LYS A O 1
ATOM 558 N N . VAL A 1 72 ? 7.613 0.944 -18.577 1.00 92.62 72 VAL A N 1
ATOM 559 C CA . VAL A 1 72 ? 6.178 0.617 -18.667 1.00 92.62 72 VAL A CA 1
ATOM 560 C C . VAL A 1 72 ? 5.823 -0.508 -17.695 1.00 92.62 72 VAL A C 1
ATOM 562 O O . VAL A 1 72 ? 4.825 -0.402 -16.989 1.00 92.62 72 VAL A O 1
ATOM 565 N N . PHE A 1 73 ? 6.685 -1.521 -17.554 1.00 91.44 73 PHE A N 1
ATOM 566 C CA . PHE A 1 73 ? 6.467 -2.617 -16.605 1.00 91.44 73 PHE A CA 1
ATOM 567 C C . PHE A 1 73 ? 6.429 -2.156 -15.144 1.00 91.44 73 PHE A C 1
ATOM 569 O O . PHE A 1 73 ? 5.592 -2.642 -14.386 1.00 91.44 73 PHE A O 1
ATOM 576 N N . ARG A 1 74 ? 7.279 -1.201 -14.727 1.00 91.75 74 ARG A N 1
ATOM 577 C CA . ARG A 1 74 ? 7.240 -0.673 -13.347 1.00 91.75 74 ARG A CA 1
ATOM 578 C C . ARG A 1 74 ? 5.916 0.031 -13.058 1.00 91.75 74 ARG A C 1
ATOM 580 O O . ARG A 1 74 ? 5.317 -0.220 -12.017 1.00 91.75 74 ARG A O 1
ATOM 587 N N . THR A 1 75 ? 5.450 0.873 -13.979 1.00 93.94 75 THR A N 1
ATOM 588 C CA . THR A 1 75 ? 4.181 1.598 -13.817 1.00 93.94 75 THR A CA 1
ATOM 589 C C . THR A 1 75 ? 2.986 0.652 -13.872 1.00 93.94 75 THR A C 1
ATOM 591 O O . THR A 1 75 ? 2.129 0.717 -12.996 1.00 93.94 75 THR A O 1
ATOM 594 N N . TYR A 1 76 ? 2.958 -0.279 -14.828 1.00 95.19 76 TYR A N 1
ATOM 595 C CA . TYR A 1 76 ? 1.898 -1.280 -14.931 1.00 95.19 76 TYR A CA 1
ATOM 596 C C . TYR A 1 76 ? 1.799 -2.134 -13.661 1.00 95.19 76 TYR A C 1
ATOM 598 O O . TYR A 1 76 ? 0.724 -2.226 -13.069 1.00 95.19 76 TYR A O 1
ATOM 606 N N . ASN A 1 77 ? 2.924 -2.689 -13.191 1.00 94.00 77 ASN A N 1
ATOM 607 C CA . ASN A 1 77 ? 2.959 -3.521 -11.987 1.00 94.00 77 ASN A CA 1
ATOM 608 C C . ASN A 1 77 ? 2.529 -2.741 -10.735 1.00 94.00 77 ASN A C 1
ATOM 610 O O . ASN A 1 77 ? 1.828 -3.289 -9.884 1.00 94.00 77 ASN A O 1
ATOM 614 N N . ALA A 1 78 ? 2.896 -1.461 -10.628 1.00 94.81 78 ALA A N 1
ATOM 615 C CA . ALA A 1 78 ? 2.434 -0.598 -9.545 1.00 94.81 78 ALA A CA 1
ATOM 616 C C . ALA A 1 78 ? 0.911 -0.379 -9.599 1.00 94.81 78 ALA A C 1
ATOM 618 O O . ALA A 1 78 ? 0.224 -0.603 -8.600 1.00 94.81 78 ALA A O 1
ATOM 619 N N . SER A 1 79 ? 0.375 0.002 -10.762 1.00 96.75 79 SER A N 1
ATOM 620 C CA . SER A 1 79 ? -1.054 0.281 -10.949 1.00 96.75 79 SER A CA 1
ATOM 621 C C . SER A 1 79 ? -1.927 -0.954 -10.729 1.00 96.75 79 SER A C 1
ATOM 623 O O . SER A 1 79 ? -2.918 -0.874 -10.002 1.00 96.75 79 SER A O 1
ATOM 625 N N . ILE A 1 80 ? -1.549 -2.108 -11.289 1.00 96.94 80 ILE A N 1
ATOM 626 C CA . ILE A 1 80 ? -2.328 -3.341 -11.123 1.00 96.94 80 ILE A CA 1
ATOM 627 C C . ILE A 1 80 ? -2.297 -3.833 -9.674 1.00 96.94 80 ILE A C 1
ATOM 629 O O . ILE A 1 80 ? -3.327 -4.248 -9.145 1.00 96.94 80 ILE A O 1
ATOM 633 N N . THR A 1 81 ? -1.148 -3.713 -8.997 1.00 96.06 81 THR A N 1
ATOM 634 C CA . THR A 1 81 ? -1.031 -4.062 -7.575 1.00 96.06 81 THR A CA 1
ATOM 635 C C . THR A 1 81 ? -1.925 -3.162 -6.737 1.00 96.06 81 THR A C 1
ATOM 637 O O . THR A 1 81 ? -2.668 -3.666 -5.899 1.00 96.06 81 THR A O 1
ATOM 640 N N . LEU A 1 82 ? -1.924 -1.847 -6.985 1.00 97.06 82 LEU A N 1
ATOM 641 C CA . LEU A 1 82 ? -2.800 -0.921 -6.269 1.00 97.06 82 LEU A CA 1
ATOM 642 C C . LEU A 1 82 ? -4.273 -1.298 -6.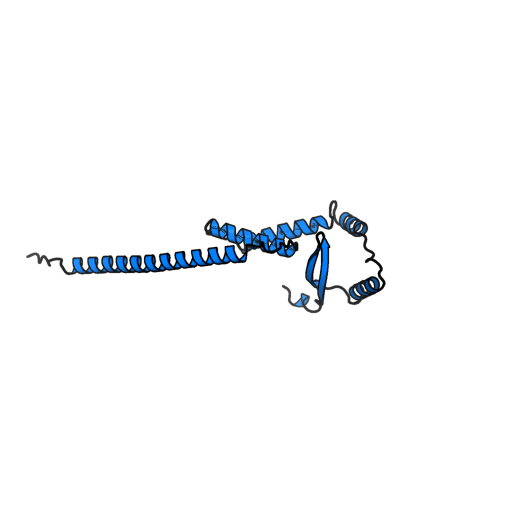453 1.00 97.06 82 LEU A C 1
ATOM 644 O O . LEU A 1 82 ? -5.004 -1.419 -5.474 1.00 97.06 82 LEU A O 1
ATOM 648 N N . GLN A 1 83 ? -4.696 -1.541 -7.694 1.00 97.31 83 GLN A N 1
ATOM 649 C CA . GLN A 1 83 ? -6.074 -1.915 -8.007 1.00 97.31 83 GLN A CA 1
ATOM 650 C C . GLN A 1 83 ? -6.490 -3.217 -7.308 1.00 97.31 83 GLN A C 1
ATOM 652 O O . GLN A 1 83 ? -7.569 -3.287 -6.718 1.00 97.31 83 GLN A O 1
ATOM 657 N N . GLN A 1 84 ? -5.632 -4.239 -7.339 1.00 97.25 84 GLN A N 1
ATOM 658 C CA . GLN A 1 84 ? -5.885 -5.518 -6.673 1.00 97.25 84 GLN A CA 1
ATOM 659 C C . GLN A 1 84 ? -5.959 -5.365 -5.149 1.00 97.25 84 GLN A C 1
ATOM 661 O O . GLN A 1 84 ? -6.859 -5.921 -4.523 1.00 97.25 84 GLN A O 1
ATOM 666 N N . GLN A 1 85 ? -5.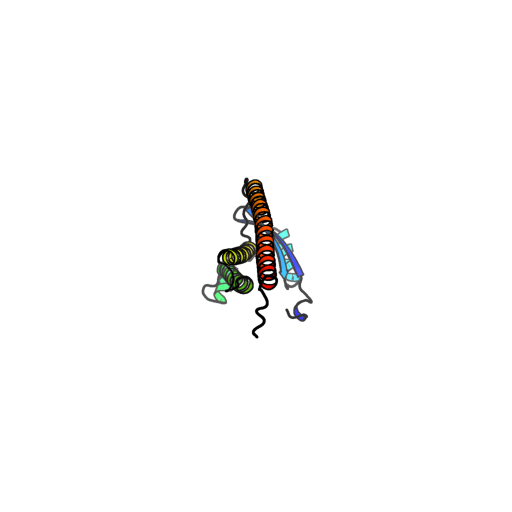051 -4.589 -4.553 1.00 97.25 85 GLN A N 1
ATOM 667 C CA . GLN A 1 85 ? -5.025 -4.357 -3.108 1.00 97.25 85 GLN A CA 1
ATOM 668 C C . GLN A 1 85 ? -6.234 -3.542 -2.639 1.00 97.25 85 GLN A C 1
ATOM 670 O O . GLN A 1 85 ? -6.835 -3.889 -1.628 1.00 97.25 85 GLN A O 1
ATOM 675 N N . LEU A 1 86 ? -6.648 -2.510 -3.382 1.00 97.00 86 LEU A N 1
ATOM 676 C CA . LEU A 1 86 ? -7.868 -1.758 -3.065 1.00 97.00 86 LEU A CA 1
ATOM 677 C C . LEU A 1 86 ? -9.110 -2.646 -3.156 1.00 97.00 86 LEU A C 1
ATOM 679 O O . LEU A 1 86 ? -9.946 -2.618 -2.259 1.00 97.00 86 LEU A O 1
ATOM 683 N N . LYS A 1 87 ? -9.195 -3.501 -4.182 1.00 96.38 87 LYS A N 1
ATOM 684 C CA . LYS A 1 87 ? -10.289 -4.473 -4.305 1.00 96.38 87 LYS A CA 1
ATOM 685 C C . LYS A 1 87 ? -10.329 -5.467 -3.137 1.00 96.38 87 LYS A C 1
ATOM 687 O O . LYS A 1 87 ? -11.408 -5.902 -2.758 1.00 96.38 87 LYS A O 1
ATOM 692 N N . ALA A 1 88 ? -9.172 -5.843 -2.593 1.00 95.56 88 ALA A N 1
ATOM 693 C CA . ALA A 1 88 ? -9.075 -6.819 -1.509 1.00 95.56 88 ALA A CA 1
ATOM 694 C C . ALA A 1 88 ? -9.263 -6.216 -0.105 1.00 95.56 88 ALA A C 1
ATOM 696 O O . ALA A 1 88 ? -9.718 -6.917 0.794 1.00 95.56 88 ALA A O 1
ATOM 697 N N . LEU A 1 89 ? -8.872 -4.955 0.108 1.00 94.19 89 LEU A N 1
ATOM 698 C CA . LEU A 1 89 ? -8.783 -4.344 1.442 1.00 94.19 89 LEU A CA 1
ATOM 699 C C . LEU A 1 89 ? -9.892 -3.329 1.750 1.00 94.19 89 LEU A C 1
ATOM 701 O O . LEU A 1 89 ? -10.013 -2.916 2.904 1.00 94.19 89 LEU A O 1
ATOM 705 N N . THR A 1 90 ? -10.642 -2.859 0.754 1.00 94.62 90 THR A N 1
ATOM 706 C CA . THR A 1 90 ? -11.648 -1.804 0.938 1.00 94.62 90 THR A CA 1
ATOM 707 C C . THR A 1 90 ? -13.059 -2.382 0.987 1.00 94.62 90 THR A C 1
ATOM 709 O O . THR A 1 90 ? -13.497 -3.008 0.025 1.00 94.62 90 THR A O 1
ATOM 712 N N . ASP A 1 91 ? -13.798 -2.090 2.063 1.00 94.00 91 ASP A N 1
ATOM 713 C CA . ASP A 1 91 ? -15.244 -2.317 2.141 1.00 94.00 91 ASP A CA 1
ATOM 714 C C . ASP A 1 91 ? -16.016 -1.012 1.861 1.00 94.00 91 ASP A C 1
ATOM 716 O O . ASP A 1 91 ? -15.639 0.091 2.270 1.00 94.00 91 ASP A O 1
ATOM 720 N N . SER A 1 92 ? -17.135 -1.135 1.152 1.00 92.44 92 SER A N 1
ATOM 721 C CA . SER A 1 92 ? -18.091 -0.054 0.915 1.00 92.44 92 SER A CA 1
ATOM 722 C C . SER A 1 92 ? -18.749 0.465 2.200 1.00 92.44 92 SER A C 1
ATOM 724 O O . SER A 1 92 ? -19.014 1.668 2.283 1.00 92.44 92 SER A O 1
ATOM 726 N N . GLN A 1 93 ? -18.958 -0.397 3.200 1.00 95.12 93 GLN A N 1
ATOM 727 C CA . GLN A 1 93 ? -19.639 -0.057 4.457 1.00 95.12 93 GLN A CA 1
ATOM 728 C C . GLN A 1 93 ? -18.707 0.570 5.501 1.00 95.12 93 GLN A C 1
ATOM 730 O O . GLN A 1 93 ? -19.163 1.079 6.525 1.00 95.12 93 GLN A O 1
ATOM 735 N N . ASP A 1 94 ? -17.402 0.586 5.231 1.00 94.94 94 ASP A N 1
ATOM 736 C CA . ASP A 1 94 ? -16.426 1.171 6.136 1.00 94.94 94 ASP A CA 1
ATOM 737 C C . ASP A 1 94 ? -16.602 2.688 6.284 1.00 94.94 94 ASP A C 1
ATOM 739 O O . ASP A 1 94 ? -16.876 3.433 5.329 1.00 94.94 94 ASP A O 1
ATOM 743 N N . SER A 1 95 ? -16.339 3.160 7.504 1.00 96.75 95 SER A N 1
ATOM 744 C CA . SER A 1 95 ? -16.182 4.586 7.792 1.00 96.75 95 SER A CA 1
ATOM 745 C C . SER A 1 95 ? -15.050 5.201 6.955 1.00 96.75 95 SER A C 1
ATOM 747 O O . SER A 1 95 ? -14.086 4.525 6.586 1.00 96.75 95 SER A O 1
ATOM 749 N N . ILE A 1 96 ? -15.119 6.509 6.684 1.00 96.69 96 ILE A N 1
ATOM 750 C CA . ILE A 1 96 ? -14.077 7.218 5.918 1.00 96.69 96 ILE A CA 1
ATOM 751 C C . ILE A 1 96 ? -12.661 6.986 6.501 1.00 96.69 96 ILE A C 1
ATOM 753 O O . ILE A 1 96 ? -11.761 6.662 5.723 1.00 96.69 96 ILE A O 1
ATOM 757 N N . PRO A 1 97 ? -12.425 7.052 7.833 1.00 96.12 97 PRO A N 1
ATOM 758 C CA . PRO A 1 97 ? -11.106 6.757 8.403 1.00 96.12 97 PRO A CA 1
ATOM 759 C C . PRO A 1 97 ? -10.606 5.333 8.120 1.00 96.12 97 PRO A C 1
ATOM 761 O O . PRO A 1 97 ? -9.416 5.139 7.867 1.00 96.12 97 PRO A O 1
ATOM 764 N N . ALA A 1 98 ? -11.501 4.340 8.127 1.00 95.56 98 ALA A N 1
ATOM 765 C CA . ALA A 1 98 ? -11.151 2.956 7.809 1.00 95.56 98 ALA A CA 1
ATOM 766 C C . ALA A 1 98 ? -10.789 2.792 6.322 1.00 95.56 98 ALA A C 1
ATOM 768 O O . ALA A 1 98 ? -9.769 2.180 6.003 1.00 95.56 98 ALA A O 1
ATOM 769 N N . LYS A 1 99 ? -11.519 3.453 5.414 1.00 96.56 99 LYS A N 1
ATOM 770 C CA . LYS A 1 99 ? -11.186 3.477 3.977 1.00 96.56 99 LYS A CA 1
ATOM 771 C C . LYS A 1 99 ? -9.820 4.111 3.701 1.00 96.56 99 LYS A C 1
ATOM 773 O O . LYS A 1 99 ? -9.043 3.570 2.912 1.00 96.56 99 LYS A O 1
ATOM 778 N N . ILE A 1 100 ? -9.489 5.209 4.387 1.00 97.31 100 ILE A N 1
ATOM 779 C CA . ILE A 1 100 ? -8.160 5.842 4.302 1.00 97.31 100 ILE A CA 1
ATOM 780 C C . ILE A 1 100 ? -7.067 4.869 4.771 1.00 97.31 100 ILE A C 1
ATOM 782 O O . ILE A 1 100 ? -6.009 4.772 4.145 1.00 97.31 100 ILE A O 1
ATOM 786 N N . LEU A 1 101 ? -7.314 4.113 5.845 1.00 96.31 101 LEU A N 1
ATOM 787 C CA . LEU A 1 101 ? -6.367 3.107 6.326 1.00 96.31 101 LEU A CA 1
ATOM 788 C C . LEU A 1 101 ? -6.140 1.997 5.288 1.00 96.31 101 LEU A C 1
ATOM 790 O O . LEU A 1 101 ? -4.986 1.644 5.030 1.00 96.31 101 LEU A O 1
ATOM 794 N N . SER A 1 102 ? -7.200 1.475 4.667 1.00 97.00 102 SER A N 1
ATOM 795 C CA . SER A 1 102 ? -7.087 0.472 3.598 1.00 97.00 102 SER A CA 1
ATOM 796 C C . SER A 1 102 ? -6.316 1.003 2.389 1.00 97.00 102 SER A C 1
ATOM 798 O O . SER A 1 102 ? -5.421 0.320 1.887 1.00 97.00 102 SER A O 1
ATOM 800 N N . TYR A 1 103 ? -6.563 2.251 1.985 1.00 97.75 103 TYR A N 1
ATOM 801 C CA . TYR A 1 103 ? -5.806 2.917 0.921 1.00 97.75 103 TYR A CA 1
ATOM 802 C C . TYR A 1 103 ? -4.309 3.031 1.254 1.00 97.75 103 TYR A C 1
ATOM 804 O O . TYR A 1 103 ? -3.451 2.680 0.442 1.00 97.75 103 TYR A O 1
ATOM 812 N N . ASN A 1 104 ? -3.972 3.443 2.479 1.00 97.38 104 ASN A N 1
ATOM 813 C CA . ASN A 1 104 ? -2.580 3.543 2.927 1.00 97.38 104 ASN A CA 1
ATOM 814 C C . ASN A 1 104 ? -1.879 2.177 2.971 1.00 97.38 104 ASN A C 1
ATOM 816 O O . ASN A 1 104 ? -0.696 2.079 2.636 1.00 97.38 104 ASN A O 1
ATOM 820 N N . ARG A 1 105 ? -2.598 1.109 3.336 1.00 97.25 105 ARG A N 1
ATOM 821 C CA . ARG A 1 105 ? -2.080 -0.269 3.282 1.00 97.25 105 ARG A CA 1
ATOM 822 C C . ARG A 1 105 ? -1.809 -0.713 1.844 1.00 97.25 105 ARG A C 1
ATOM 824 O O . ARG A 1 105 ? -0.732 -1.246 1.581 1.00 97.25 105 ARG A O 1
ATOM 831 N N . ALA A 1 106 ? -2.732 -0.439 0.924 1.00 97.19 106 ALA A N 1
ATOM 832 C CA . ALA A 1 106 ? -2.560 -0.740 -0.494 1.00 97.19 106 ALA A CA 1
ATOM 833 C C . ALA A 1 106 ? -1.349 0.006 -1.089 1.00 97.19 106 ALA A C 1
ATOM 835 O O . ALA A 1 106 ? -0.485 -0.607 -1.716 1.00 97.19 106 ALA A O 1
ATOM 836 N N . ASN A 1 107 ? -1.209 1.302 -0.798 1.00 96.75 107 ASN A N 1
ATOM 837 C CA . ASN A 1 107 ? -0.045 2.088 -1.220 1.00 96.75 107 ASN A CA 1
ATOM 838 C C . ASN A 1 107 ? 1.269 1.593 -0.618 1.00 96.75 107 ASN A C 1
ATOM 840 O O . ASN A 1 107 ? 2.293 1.597 -1.299 1.00 96.75 107 ASN A O 1
ATOM 844 N N . ARG A 1 108 ? 1.260 1.127 0.637 1.00 96.12 108 ARG A N 1
ATOM 845 C CA . ARG A 1 108 ? 2.448 0.524 1.250 1.00 96.12 108 ARG A CA 1
ATOM 846 C C . ARG A 1 108 ? 2.897 -0.719 0.479 1.00 96.12 108 ARG A C 1
ATOM 848 O O . ARG A 1 108 ? 4.093 -0.873 0.260 1.00 96.12 108 ARG A O 1
ATOM 855 N N . ALA A 1 109 ? 1.972 -1.573 0.040 1.00 94.44 109 ALA A N 1
ATOM 856 C CA . ALA A 1 109 ? 2.310 -2.750 -0.765 1.00 94.44 109 ALA A CA 1
ATOM 857 C C . ALA A 1 109 ? 2.963 -2.364 -2.105 1.00 94.44 109 ALA A C 1
ATOM 859 O O . ALA A 1 109 ? 3.961 -2.963 -2.505 1.00 94.44 109 ALA A O 1
ATOM 860 N N . VAL A 1 110 ? 2.461 -1.313 -2.758 1.00 95.38 110 VAL A N 1
ATOM 861 C CA . VAL A 1 110 ? 3.053 -0.771 -3.993 1.00 95.38 110 VAL A CA 1
ATOM 862 C C . VAL A 1 110 ? 4.442 -0.181 -3.740 1.00 95.38 110 VAL A C 1
ATOM 864 O O . VAL A 1 110 ? 5.363 -0.424 -4.515 1.00 95.38 110 VAL A O 1
ATOM 867 N N . ALA A 1 111 ? 4.623 0.561 -2.645 1.00 93.62 111 ALA A N 1
ATOM 868 C CA . ALA A 1 111 ? 5.923 1.119 -2.276 1.00 93.62 111 ALA A CA 1
ATOM 869 C C . ALA A 1 111 ? 6.967 0.017 -2.044 1.00 93.62 111 ALA A C 1
ATOM 871 O O . ALA A 1 111 ? 8.094 0.143 -2.518 1.00 93.62 111 ALA A O 1
ATOM 872 N N . VAL A 1 112 ? 6.577 -1.086 -1.394 1.00 90.62 112 VAL A N 1
ATOM 873 C CA . VAL A 1 112 ? 7.438 -2.267 -1.214 1.00 90.62 112 VAL A CA 1
ATOM 874 C C . VAL A 1 112 ? 7.799 -2.895 -2.562 1.00 90.62 112 VAL A C 1
ATOM 876 O O . VAL A 1 112 ? 8.975 -3.137 -2.816 1.00 90.62 112 VAL A O 1
ATOM 879 N N . LEU A 1 113 ? 6.825 -3.097 -3.456 1.00 90.31 113 LEU A N 1
ATOM 880 C CA . LEU A 1 113 ? 7.065 -3.643 -4.799 1.00 90.31 113 LEU A CA 1
ATOM 881 C C . LEU A 1 113 ? 8.048 -2.787 -5.614 1.00 90.31 113 LEU A C 1
ATOM 883 O O . LEU A 1 113 ? 8.905 -3.311 -6.322 1.00 90.31 113 LEU A O 1
ATOM 887 N N . CYS A 1 114 ? 7.925 -1.465 -5.511 1.00 91.12 114 CYS A N 1
ATOM 888 C CA . CYS A 1 114 ? 8.774 -0.512 -6.220 1.00 91.12 114 CYS A CA 1
ATOM 889 C C . CYS A 1 114 ? 10.106 -0.218 -5.514 1.00 91.12 114 CYS A C 1
ATOM 891 O O . CYS A 1 114 ? 10.879 0.584 -6.041 1.00 91.12 114 CYS A O 1
ATOM 893 N N . ASN A 1 115 ? 10.355 -0.834 -4.353 1.00 88.75 115 ASN A N 1
ATOM 894 C CA . ASN A 1 115 ? 11.462 -0.548 -3.441 1.00 88.75 115 ASN A CA 1
ATOM 895 C C . ASN A 1 115 ? 11.605 0.942 -3.065 1.00 88.75 115 ASN A C 1
ATOM 897 O O . ASN A 1 115 ? 12.707 1.475 -2.953 1.00 88.75 115 ASN A O 1
ATOM 901 N N . HIS A 1 116 ? 10.489 1.649 -2.885 1.00 89.88 116 HIS A N 1
ATOM 902 C CA . HIS A 1 116 ? 10.504 3.032 -2.413 1.00 89.88 116 HIS A CA 1
ATOM 903 C C . HIS A 1 116 ? 10.730 3.055 -0.898 1.00 89.88 116 HIS A C 1
ATOM 905 O O . HIS A 1 116 ? 9.819 2.771 -0.116 1.00 89.88 116 HIS A O 1
ATOM 911 N N . GLN A 1 117 ? 11.953 3.387 -0.493 1.00 87.00 117 GLN A N 1
ATOM 912 C CA . GLN A 1 117 ? 12.372 3.431 0.905 1.00 87.00 117 GLN A CA 1
ATOM 913 C C . GLN A 1 117 ? 12.401 4.864 1.439 1.00 87.00 117 GLN A C 1
ATOM 915 O O . GLN A 1 117 ? 12.504 5.839 0.695 1.00 87.00 117 GLN A O 1
ATOM 920 N N . ARG A 1 118 ? 12.295 4.991 2.763 1.00 88.62 118 ARG A N 1
ATOM 921 C CA . ARG A 1 118 ? 12.445 6.260 3.473 1.00 88.62 118 ARG A CA 1
ATOM 922 C C . ARG A 1 118 ? 13.112 6.002 4.815 1.00 88.62 118 ARG A C 1
ATOM 924 O O . ARG A 1 118 ? 12.695 5.107 5.547 1.00 88.62 118 ARG A O 1
ATOM 931 N N . ALA A 1 119 ? 14.106 6.817 5.153 1.00 88.56 119 ALA A N 1
ATOM 932 C CA . ALA A 1 119 ? 14.722 6.776 6.471 1.00 88.56 119 ALA A CA 1
ATOM 933 C C . ALA A 1 119 ? 13.697 7.195 7.544 1.00 88.56 119 ALA A C 1
ATOM 935 O O . ALA A 1 119 ? 12.958 8.167 7.326 1.00 88.56 119 ALA A O 1
ATOM 936 N N . PRO A 1 120 ? 13.643 6.507 8.699 1.00 88.75 120 PRO A N 1
ATOM 937 C CA . PRO A 1 120 ? 12.815 6.941 9.815 1.00 88.75 120 PRO A CA 1
ATOM 938 C C . PRO A 1 120 ? 13.147 8.395 10.192 1.00 88.75 120 PRO A C 1
ATOM 940 O O . PRO A 1 120 ? 14.325 8.738 10.321 1.00 88.75 120 PRO A O 1
ATOM 943 N N . PRO A 1 121 ? 12.148 9.283 10.344 1.00 91.81 121 PRO A N 1
ATOM 944 C CA . PRO A 1 121 ? 12.408 10.642 10.800 1.00 91.81 121 PRO A CA 1
ATOM 945 C C . PRO A 1 121 ? 12.948 10.618 12.236 1.00 91.81 121 PRO A C 1
ATOM 947 O O . PRO A 1 121 ? 12.553 9.773 13.035 1.00 91.81 121 PRO A O 1
ATOM 950 N N . LYS A 1 122 ? 13.800 11.586 12.595 1.00 93.12 122 LYS A N 1
ATOM 951 C CA . LYS A 1 122 ? 14.451 11.649 13.921 1.00 93.12 122 LYS A CA 1
ATOM 952 C C . LYS A 1 122 ? 13.464 11.678 15.100 1.00 93.12 122 LYS A C 1
ATOM 954 O O . LYS A 1 122 ? 13.810 11.266 16.195 1.00 93.12 122 LYS A O 1
ATOM 959 N N . THR A 1 123 ? 12.238 12.152 14.878 1.00 93.94 123 THR A N 1
ATOM 960 C CA . THR A 1 123 ? 11.179 12.293 15.894 1.00 93.94 123 THR A CA 1
ATOM 961 C C . THR A 1 123 ? 10.188 11.123 15.925 1.00 93.94 123 THR A C 1
ATOM 963 O O . THR A 1 123 ? 9.144 11.216 16.575 1.00 93.94 123 THR A O 1
ATOM 966 N N . PHE A 1 124 ? 10.471 10.027 15.212 1.00 92.94 124 PHE A N 1
ATOM 967 C CA . PHE A 1 124 ? 9.543 8.903 15.063 1.00 92.94 124 PHE A CA 1
ATOM 968 C C . PHE A 1 124 ? 9.110 8.304 16.409 1.00 92.94 124 PHE A C 1
ATOM 970 O O . PHE A 1 124 ? 7.914 8.165 16.663 1.00 92.94 124 PHE A O 1
ATOM 977 N N . GLU A 1 125 ? 10.065 8.013 17.291 1.00 93.25 125 GLU A N 1
ATOM 978 C CA . GLU A 1 125 ? 9.797 7.388 18.592 1.00 93.25 125 GLU A CA 1
ATOM 979 C C . GLU A 1 125 ? 8.913 8.270 19.478 1.00 93.25 125 GLU A C 1
ATOM 981 O O . GLU A 1 125 ? 7.905 7.809 20.014 1.00 93.25 125 GLU A O 1
ATOM 986 N N . GLN A 1 126 ? 9.223 9.568 19.547 1.00 95.25 126 GLN A N 1
ATOM 987 C CA . GLN A 1 126 ? 8.435 10.534 20.310 1.00 95.25 126 GLN A CA 1
ATOM 988 C C . GLN A 1 126 ? 6.997 10.639 19.778 1.00 95.25 126 GLN A C 1
ATOM 990 O O . GLN A 1 126 ? 6.042 10.691 20.555 1.00 95.25 126 GLN A O 1
ATOM 995 N N . SER A 1 127 ? 6.816 10.642 18.453 1.00 94.25 127 SER A N 1
ATOM 996 C CA . SER A 1 127 ? 5.483 10.671 17.841 1.00 94.25 127 SER A CA 1
ATOM 997 C C . SER A 1 127 ? 4.671 9.417 18.185 1.00 94.25 127 SER A C 1
ATOM 999 O O . SER A 1 127 ? 3.501 9.529 18.561 1.00 94.25 127 SER A O 1
ATOM 1001 N N . MET A 1 128 ? 5.295 8.237 18.131 1.00 95.19 128 MET A N 1
ATOM 1002 C CA . MET A 1 128 ? 4.644 6.971 18.472 1.00 95.19 128 MET A CA 1
ATOM 1003 C C . MET A 1 128 ? 4.251 6.898 19.950 1.00 95.19 128 MET A C 1
ATOM 1005 O O . MET A 1 128 ? 3.118 6.513 20.246 1.00 95.19 128 MET A O 1
ATOM 1009 N N . ALA A 1 129 ? 5.125 7.338 20.860 1.00 95.62 129 ALA A N 1
ATOM 1010 C CA . ALA A 1 129 ? 4.825 7.405 22.291 1.00 95.62 129 ALA A CA 1
ATOM 1011 C C . ALA A 1 129 ? 3.622 8.324 22.576 1.00 95.62 129 ALA A C 1
ATOM 1013 O O . ALA A 1 129 ? 2.683 7.942 23.278 1.00 95.62 129 ALA A O 1
ATOM 1014 N N . ASN A 1 130 ? 3.582 9.501 21.942 1.00 95.94 130 ASN A N 1
ATOM 1015 C CA . ASN A 1 130 ? 2.467 10.441 22.079 1.00 95.94 130 ASN A CA 1
ATOM 1016 C C . ASN A 1 130 ? 1.137 9.866 21.558 1.00 95.94 130 ASN A C 1
ATOM 1018 O O . ASN A 1 130 ? 0.077 10.118 22.137 1.00 95.94 130 ASN A O 1
ATOM 1022 N N . LEU A 1 131 ? 1.162 9.099 20.462 1.00 95.56 131 LEU A N 1
ATOM 1023 C CA . LEU A 1 131 ? -0.033 8.437 19.921 1.00 95.56 131 LEU A CA 1
ATOM 1024 C C . LEU A 1 131 ? -0.527 7.301 20.825 1.00 95.56 131 LEU A C 1
ATOM 1026 O O . LEU A 1 131 ? -1.739 7.136 20.991 1.00 95.56 131 LEU A O 1
ATOM 1030 N N . GLN A 1 132 ? 0.390 6.541 21.425 1.00 96.31 132 GLN A N 1
ATOM 1031 C CA . GLN A 1 132 ? 0.058 5.481 22.378 1.00 96.31 132 GLN A CA 1
ATOM 1032 C C . GLN A 1 132 ? -0.590 6.052 23.640 1.00 96.31 132 GLN A C 1
ATOM 1034 O O . GLN A 1 132 ? -1.677 5.606 24.002 1.00 96.31 132 GLN A O 1
ATOM 1039 N N . ALA A 1 133 ? -0.007 7.101 24.229 1.00 96.44 133 ALA A N 1
ATOM 1040 C CA . ALA A 1 133 ? -0.580 7.780 25.392 1.00 96.44 133 ALA A CA 1
ATOM 1041 C C . ALA A 1 133 ? -2.014 8.270 25.116 1.00 96.44 133 ALA A C 1
ATOM 1043 O O . ALA A 1 133 ? -2.937 7.971 25.870 1.00 96.44 133 ALA A O 1
ATOM 1044 N N . LYS A 1 134 ? -2.240 8.926 23.967 1.00 96.62 134 LYS A N 1
ATOM 1045 C CA . LYS A 1 134 ? -3.586 9.368 23.551 1.00 96.62 134 LYS A CA 1
ATOM 1046 C C . LYS A 1 134 ? -4.567 8.214 23.342 1.00 96.62 134 LYS A C 1
ATOM 1048 O O . LYS A 1 134 ? -5.769 8.389 23.540 1.00 96.62 134 LYS A O 1
ATOM 1053 N N . THR A 1 135 ? -4.082 7.059 22.891 1.00 96.44 135 THR A N 1
ATOM 1054 C CA . THR A 1 135 ? -4.919 5.868 22.704 1.00 96.44 135 THR A CA 1
ATOM 1055 C C . THR A 1 135 ? -5.361 5.310 24.049 1.00 96.44 135 THR A C 1
ATOM 1057 O O . THR A 1 135 ? -6.533 4.967 24.193 1.00 96.44 135 THR A O 1
ATOM 1060 N N . GLU A 1 136 ? -4.462 5.269 25.032 1.00 96.62 136 GLU A N 1
ATOM 1061 C CA . GLU A 1 136 ? -4.771 4.753 26.365 1.00 96.62 136 GLU A CA 1
ATOM 1062 C C . GLU A 1 136 ? -5.777 5.643 27.097 1.00 96.62 136 GLU A C 1
ATOM 1064 O O . GLU A 1 136 ? -6.826 5.156 27.513 1.00 96.62 136 GLU A O 1
ATOM 1069 N N . THR A 1 137 ? -5.579 6.966 27.087 1.00 96.75 137 THR A N 1
ATOM 1070 C CA . THR A 1 137 ? -6.559 7.909 27.656 1.00 96.75 137 THR A CA 1
ATOM 1071 C C . THR A 1 137 ? -7.954 7.733 27.041 1.00 96.75 137 THR A C 1
ATOM 1073 O O . THR A 1 137 ? -8.964 7.734 27.744 1.00 96.75 137 THR A O 1
ATOM 1076 N N . LYS A 1 138 ? -8.046 7.530 25.718 1.00 96.38 138 LYS A N 1
ATOM 1077 C CA . LYS A 1 138 ? -9.338 7.273 25.057 1.00 96.38 138 LYS A CA 1
ATOM 1078 C C . LYS A 1 138 ? -9.953 5.931 25.463 1.00 96.38 138 LYS A C 1
ATOM 1080 O O . LYS A 1 138 ? -11.177 5.824 25.531 1.00 96.38 138 LYS A O 1
ATOM 1085 N N . ARG A 1 139 ? -9.143 4.900 25.716 1.00 96.00 139 ARG A N 1
ATOM 1086 C CA . ARG A 1 139 ? -9.628 3.592 26.189 1.00 96.00 139 ARG A CA 1
ATOM 1087 C C . ARG A 1 139 ? -10.195 3.683 27.599 1.00 96.00 139 ARG A C 1
ATOM 1089 O O . ARG A 1 139 ? -11.262 3.119 27.846 1.00 96.00 139 ARG A O 1
ATOM 1096 N N . GLU A 1 140 ? -9.536 4.423 28.483 1.00 96.12 140 GLU A N 1
ATOM 1097 C CA . GLU A 1 140 ? -10.021 4.691 29.840 1.00 96.12 140 GLU A CA 1
ATOM 1098 C C . GLU A 1 140 ? -11.369 5.420 29.812 1.00 96.12 140 GLU A C 1
ATOM 1100 O O . GLU A 1 140 ? -12.336 4.948 30.413 1.00 96.12 140 GLU A O 1
ATOM 1105 N N . GLN A 1 141 ? -11.475 6.496 29.024 1.00 95.81 141 GLN A N 1
ATOM 1106 C CA . GLN A 1 141 ? -12.729 7.238 28.834 1.00 95.81 141 GLN A CA 1
ATOM 1107 C C . GLN A 1 141 ? -13.862 6.338 28.315 1.00 95.81 141 GLN A C 1
ATOM 1109 O O . GLN A 1 141 ? -14.979 6.380 28.831 1.00 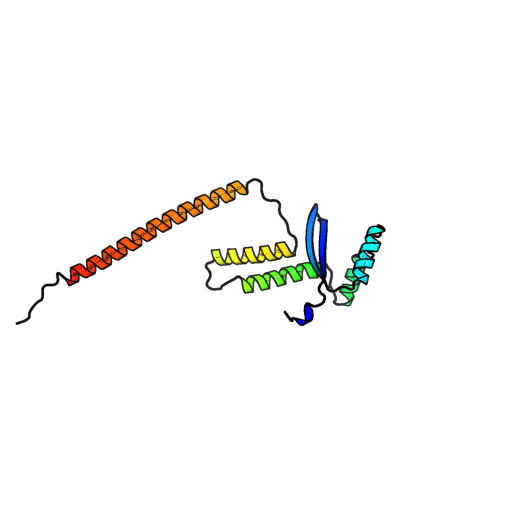95.81 141 GLN A O 1
ATOM 1114 N N . LEU A 1 142 ? -13.580 5.468 27.337 1.00 96.00 142 LEU A N 1
ATOM 1115 C CA . LEU A 1 142 ? -14.559 4.499 26.832 1.00 96.00 142 LEU A CA 1
ATOM 1116 C C . LEU A 1 142 ? -14.976 3.470 27.891 1.00 96.00 142 LEU A C 1
ATOM 1118 O O . LEU A 1 142 ? -16.129 3.039 27.898 1.00 96.00 142 LEU A O 1
ATOM 1122 N N . SER A 1 143 ? -14.060 3.045 28.762 1.00 95.81 143 SER A N 1
ATOM 1123 C CA . SER A 1 143 ? -14.352 2.108 29.852 1.00 95.81 143 SER A CA 1
ATOM 1124 C C . SER A 1 143 ? -15.300 2.724 30.881 1.00 95.81 143 SER A C 1
ATOM 1126 O O . SER A 1 143 ? -16.289 2.091 31.257 1.00 95.81 143 SER A O 1
ATOM 1128 N N . LEU A 1 144 ? -15.044 3.974 31.282 1.00 95.50 144 LEU A N 1
ATOM 1129 C CA . LEU A 1 144 ? -15.902 4.721 32.205 1.00 95.50 144 LEU A CA 1
ATOM 1130 C C . LEU A 1 144 ? -17.298 4.940 31.614 1.00 95.50 144 LEU A C 1
ATOM 1132 O O . LEU A 1 144 ? -18.280 4.490 32.202 1.00 95.50 144 LEU A O 1
ATOM 1136 N N . ALA A 1 145 ? -17.378 5.475 30.393 1.00 95.00 145 ALA A N 1
ATOM 1137 C CA . ALA A 1 145 ? -18.653 5.704 29.712 1.00 95.00 145 ALA A CA 1
ATOM 1138 C C . ALA A 1 145 ? -19.476 4.410 29.542 1.00 95.00 145 ALA A C 1
ATOM 1140 O O . ALA A 1 145 ? -20.699 4.412 29.671 1.00 95.00 145 ALA A O 1
ATOM 1141 N N . LYS A 1 146 ? -18.824 3.263 29.291 1.00 94.81 146 LYS A N 1
ATOM 1142 C CA . LYS A 1 146 ? -19.508 1.956 29.230 1.00 94.81 146 LYS A CA 1
ATOM 1143 C C . LYS A 1 146 ? -20.078 1.522 30.581 1.00 94.81 146 LYS A C 1
ATOM 1145 O O . LYS A 1 146 ? -21.156 0.924 30.604 1.00 94.81 146 LYS A O 1
ATOM 1150 N N . LYS A 1 147 ? -19.365 1.773 31.684 1.00 94.69 147 LYS A N 1
ATOM 1151 C CA . LYS A 1 147 ? -19.850 1.468 33.040 1.00 94.69 147 LYS A CA 1
ATOM 1152 C C . LYS A 1 147 ? -21.058 2.334 33.387 1.00 94.69 147 LYS A C 1
ATOM 1154 O O . LYS A 1 147 ? -22.075 1.782 33.795 1.00 94.69 147 LYS A O 1
ATOM 1159 N N . GLU A 1 148 ? -20.977 3.636 33.133 1.00 94.56 148 GLU A N 1
ATOM 1160 C CA . GLU A 1 148 ? -22.077 4.588 33.344 1.00 94.56 148 GLU A CA 1
ATOM 1161 C C . GLU A 1 148 ? -23.318 4.207 32.528 1.00 94.56 148 GLU A C 1
ATOM 1163 O O . GLU A 1 148 ? -24.417 4.113 33.069 1.00 94.56 148 GLU A O 1
ATOM 1168 N N . LEU A 1 149 ? -23.142 3.867 31.246 1.00 93.00 149 LEU A N 1
ATOM 1169 C CA . LEU A 1 149 ? -24.231 3.400 30.383 1.00 93.00 149 LEU A CA 1
ATOM 1170 C C . LEU A 1 149 ? -24.875 2.117 30.935 1.00 93.00 149 LEU A C 1
ATOM 1172 O O . LEU A 1 149 ? -26.099 1.975 30.924 1.00 93.00 149 LEU A O 1
ATOM 1176 N N . LYS A 1 150 ? -24.068 1.171 31.435 1.00 93.75 150 LYS A N 1
ATOM 1177 C CA . LYS A 1 150 ? -24.580 -0.062 32.049 1.00 93.75 150 LYS A CA 1
ATOM 1178 C C . LYS A 1 150 ? -25.400 0.236 33.306 1.00 93.75 150 LYS A C 1
ATOM 1180 O O . LYS A 1 150 ? -26.453 -0.375 33.470 1.00 93.75 150 LYS A O 1
ATOM 1185 N N . GLN A 1 151 ? -24.934 1.153 34.149 1.00 92.06 151 GLN A N 1
ATOM 1186 C CA . GLN A 1 151 ? -25.617 1.538 35.381 1.00 92.06 151 GLN A CA 1
ATOM 1187 C C . GLN A 1 151 ? -26.942 2.247 35.076 1.00 92.06 151 GLN A C 1
ATOM 1189 O O . GLN A 1 151 ? -27.989 1.765 35.493 1.00 92.06 151 GLN A O 1
ATOM 1194 N N . ALA A 1 152 ? -26.934 3.235 34.176 1.00 90.69 152 ALA A N 1
ATOM 1195 C CA . ALA A 1 152 ? -28.151 3.911 33.724 1.00 90.69 152 ALA A CA 1
ATOM 1196 C C . ALA A 1 152 ? -29.193 2.937 33.131 1.00 90.69 152 ALA A C 1
ATOM 1198 O O . ALA A 1 152 ? -30.391 3.065 33.377 1.00 90.69 152 ALA A O 1
ATOM 1199 N N . LYS A 1 153 ? -28.758 1.910 32.382 1.00 90.81 153 LYS A N 1
ATOM 1200 C CA . LYS A 1 153 ? -29.660 0.850 31.888 1.00 90.81 153 LYS A CA 1
ATOM 1201 C C . LYS A 1 153 ? -30.245 -0.016 33.007 1.00 90.81 153 LYS A C 1
ATOM 1203 O O . LYS A 1 153 ? -31.371 -0.494 32.866 1.00 90.81 153 LYS A O 1
ATOM 1208 N N . GLN A 1 154 ? -29.487 -0.272 34.073 1.00 89.50 154 GLN A N 1
ATOM 1209 C CA . GLN A 1 154 ? -29.972 -1.019 35.236 1.00 89.50 154 GLN A CA 1
ATOM 1210 C C . GLN A 1 154 ? -30.987 -0.199 36.031 1.00 89.50 154 GLN A C 1
ATOM 1212 O O . GLN A 1 154 ? -32.029 -0.744 36.388 1.00 89.50 154 GLN A O 1
ATOM 1217 N N . ASP A 1 155 ? -30.738 1.096 36.213 1.00 83.75 155 ASP A N 1
ATOM 1218 C CA . ASP A 1 155 ? -31.629 2.002 36.944 1.00 83.75 155 ASP A CA 1
ATOM 1219 C C . ASP A 1 155 ? -32.989 2.147 36.241 1.00 83.75 155 ASP A C 1
ATOM 1221 O O . ASP A 1 155 ? -34.040 2.040 36.878 1.00 83.75 155 ASP A O 1
ATOM 1225 N N . VAL A 1 156 ? -32.995 2.270 34.906 1.00 83.44 156 VAL A N 1
ATOM 1226 C CA . VAL A 1 156 ? -34.235 2.276 34.105 1.00 83.44 156 VAL A CA 1
ATOM 1227 C C . VAL A 1 156 ? -34.996 0.951 34.246 1.00 83.44 156 VAL A C 1
ATOM 1229 O O . VAL A 1 156 ? -36.203 0.949 34.478 1.00 83.44 156 VAL A O 1
ATOM 1232 N N . LYS A 1 157 ? -34.298 -0.191 34.188 1.00 74.69 157 LYS A N 1
ATOM 1233 C CA . LYS A 1 157 ? -34.928 -1.517 34.320 1.00 74.69 157 LYS A CA 1
ATOM 1234 C C . LYS A 1 157 ? -35.456 -1.789 35.738 1.00 74.69 157 LYS A C 1
ATOM 1236 O O . LYS A 1 157 ? -36.457 -2.488 35.894 1.00 74.69 157 LYS A O 1
ATOM 1241 N N . GLY A 1 158 ? -34.795 -1.254 36.765 1.00 61.88 158 GLY A N 1
ATOM 1242 C CA . GLY A 1 158 ? -35.245 -1.321 38.157 1.00 61.88 158 GLY A CA 1
ATOM 1243 C C . GLY A 1 158 ? -36.515 -0.501 38.392 1.00 61.88 158 GLY A C 1
ATOM 1244 O O . GLY A 1 158 ? -37.470 -1.021 38.974 1.00 61.88 158 GLY A O 1
ATOM 1245 N N . SER A 1 159 ? -36.550 0.722 37.851 1.00 58.62 159 SER A N 1
ATOM 1246 C CA . SER A 1 159 ? -37.677 1.667 37.915 1.00 58.62 159 SER A CA 1
ATOM 1247 C C . SER A 1 159 ? -38.958 1.132 37.258 1.00 58.62 159 SER A C 1
ATOM 1249 O O . SER A 1 159 ? -40.037 1.211 37.852 1.00 58.62 159 SER A O 1
ATOM 1251 N N . ASP A 1 160 ? -38.855 0.489 36.089 1.00 57.88 160 ASP A N 1
ATOM 1252 C CA . ASP A 1 160 ? -40.014 -0.144 35.438 1.00 57.88 160 ASP A CA 1
ATOM 1253 C C . ASP A 1 160 ? -40.575 -1.316 36.265 1.00 57.88 160 ASP A C 1
ATOM 1255 O O . ASP A 1 160 ? -41.788 -1.529 36.311 1.00 57.88 160 ASP A O 1
ATOM 1259 N N . SER A 1 161 ? -39.715 -2.044 36.990 1.00 51.41 161 SER A N 1
ATOM 1260 C CA . SER A 1 161 ? -40.159 -3.126 37.876 1.00 51.41 161 SER A CA 1
ATOM 1261 C C . SER A 1 161 ? -40.872 -2.615 39.131 1.00 51.41 161 SER A C 1
ATOM 1263 O O . SER A 1 161 ? -41.776 -3.288 39.616 1.00 51.41 161 SER A O 1
ATOM 1265 N N . GLU A 1 162 ? -40.502 -1.449 39.671 1.00 54.06 162 GLU A N 1
ATOM 1266 C CA . GLU A 1 162 ? -41.183 -0.868 40.838 1.00 54.06 162 GLU A CA 1
ATOM 1267 C C . GLU A 1 162 ? -42.548 -0.272 40.485 1.00 54.06 162 GLU A C 1
ATOM 1269 O O . GLU A 1 162 ? -43.503 -0.448 41.244 1.00 54.06 162 GLU A O 1
ATOM 1274 N N . LYS A 1 163 ? -42.693 0.330 39.297 1.00 51.00 163 LYS A N 1
ATOM 1275 C CA . LYS A 1 163 ? -43.999 0.812 38.812 1.00 51.00 163 LYS A CA 1
ATOM 1276 C C . LYS A 1 163 ? -45.026 -0.311 38.618 1.00 51.00 163 LYS A C 1
ATOM 1278 O O . LYS A 1 163 ? -46.206 -0.086 38.861 1.00 51.00 163 LYS A O 1
ATOM 1283 N N . LEU A 1 164 ? -44.593 -1.519 38.243 1.00 51.41 164 LEU A N 1
ATOM 1284 C CA . LEU A 1 164 ? -45.462 -2.701 38.118 1.00 51.41 164 LEU A CA 1
ATOM 1285 C C . LEU A 1 164 ? -45.878 -3.309 39.472 1.00 51.41 164 LEU A C 1
ATOM 1287 O O . LEU A 1 164 ? -46.904 -3.980 39.537 1.00 51.41 164 LEU A O 1
ATOM 1291 N N . LYS A 1 165 ? -45.117 -3.075 40.550 1.00 52.25 165 LYS A N 1
ATOM 1292 C CA . LYS A 1 165 ? -45.406 -3.600 41.902 1.00 52.25 165 LYS A CA 1
ATOM 1293 C C . LYS A 1 165 ? -46.307 -2.669 42.722 1.00 52.25 165 LYS A C 1
ATOM 1295 O O . LYS A 1 165 ? -47.036 -3.147 43.582 1.00 52.25 165 LYS A O 1
ATOM 1300 N N . ASN A 1 166 ? -46.277 -1.364 42.437 1.00 51.31 166 ASN A N 1
ATOM 1301 C CA . ASN A 1 166 ? -47.049 -0.335 43.149 1.00 51.31 166 ASN A CA 1
ATOM 1302 C C . ASN A 1 166 ? -48.361 0.077 42.452 1.00 51.31 166 ASN A C 1
ATOM 1304 O O . ASN A 1 166 ? -48.988 1.052 42.864 1.00 51.31 166 ASN A O 1
ATOM 1308 N N . ALA A 1 167 ? -48.807 -0.638 41.415 1.00 44.03 167 ALA A N 1
ATOM 1309 C CA . ALA A 1 167 ? -50.138 -0.425 40.852 1.00 44.03 167 ALA A CA 1
ATOM 1310 C C . ALA A 1 167 ? -51.203 -1.038 41.791 1.00 44.03 167 ALA A C 1
ATOM 1312 O O . ALA A 1 167 ? -51.183 -2.253 41.999 1.00 44.03 167 ALA A O 1
ATOM 1313 N N . PRO A 1 168 ? -52.136 -0.257 42.374 1.00 47.28 168 PRO A N 1
ATOM 1314 C CA . PRO A 1 168 ? -53.218 -0.828 43.170 1.00 47.28 168 PRO A CA 1
ATOM 1315 C C . PRO A 1 168 ? -54.108 -1.707 42.276 1.00 47.28 168 PRO A C 1
ATOM 1317 O O . PRO A 1 168 ? -54.606 -1.244 41.249 1.00 47.28 168 PRO A O 1
ATOM 1320 N N . MET A 1 169 ? -54.321 -2.972 42.665 1.00 47.69 169 MET A N 1
ATOM 1321 C CA . MET A 1 169 ? -55.375 -3.823 42.099 1.00 47.69 169 MET A CA 1
ATOM 1322 C C . MET A 1 169 ? -56.726 -3.139 42.340 1.00 47.69 169 MET A C 1
ATOM 1324 O O . MET A 1 169 ? -57.296 -3.227 43.426 1.00 47.69 169 MET A O 1
ATOM 1328 N N . MET A 1 170 ? -57.250 -2.451 41.328 1.00 43.62 170 MET A N 1
ATOM 1329 C CA . MET A 1 170 ? -58.654 -2.056 41.303 1.00 43.62 170 MET A CA 1
ATOM 1330 C C . MET A 1 170 ? -59.485 -3.310 41.024 1.00 43.62 170 MET A C 1
ATOM 1332 O O . MET A 1 170 ? -59.660 -3.714 39.877 1.00 43.62 170 MET A O 1
ATOM 1336 N N . LEU A 1 171 ? -59.958 -3.948 42.096 1.00 49.72 171 LEU A N 1
ATOM 1337 C CA . LEU A 1 171 ? -60.996 -4.971 42.039 1.00 49.72 171 LEU A CA 1
ATOM 1338 C C . LEU A 1 171 ? -62.330 -4.259 41.761 1.00 49.72 171 LEU A C 1
ATOM 1340 O O . LEU A 1 171 ? -62.888 -3.607 42.645 1.00 49.72 171 LEU A O 1
ATOM 1344 N N . SER A 1 172 ? -62.813 -4.325 40.520 1.00 45.66 172 SER A N 1
ATOM 1345 C CA . SER A 1 172 ? -64.149 -3.845 40.159 1.00 45.66 172 SER A CA 1
ATOM 1346 C C . SER A 1 172 ? -65.207 -4.802 40.717 1.00 45.66 172 SER A C 1
ATOM 1348 O O . SER A 1 172 ? -65.161 -5.996 40.422 1.00 45.66 172 SER A O 1
ATOM 1350 N N . LYS A 1 173 ? -66.108 -4.257 41.545 1.00 53.91 173 LYS A N 1
ATOM 1351 C CA . LYS A 1 173 ? -67.334 -4.899 42.046 1.00 53.91 173 LYS A CA 1
ATOM 1352 C C . LYS A 1 173 ? -68.306 -5.239 40.923 1.00 53.91 173 LYS A C 1
ATOM 1354 O O . LYS A 1 173 ? -68.316 -4.483 39.926 1.00 53.91 173 LYS A O 1
#

Radius of gyration: 31.5 Å; chains: 1; bounding box: 103×41×75 Å

pLDDT: mean 81.13, std 16.47, range [39.25, 97.75]

Sequence (173 aa):
MDPALQKNAKAAKFSILACEKWDHSGCVNYRCSDYYLYAFKDRASEGQPPGMLTSMLNKYLQCLMEGLTAKVFRTYNASITLQQQLKALTDSQDSIPAKILSYNRANRAVAVLCNHQRAPPKTFEQSMANLQAKTETKREQLSLAKKELKQAKQDVKGSDSEKLKNAPMMLSK

InterPro domains:
  IPR011010 DNA breaking-rejoining enzyme, catalytic core [SSF56349] (54-153)
  IPR013499 DNA topoisomerase I, eukaryotic-type [SM00435] (7-173)
  IPR013500 DNA topoisomerase I, catalytic core, eukaryotic-type [PF01028] (53-148)
  IPR014727 DNA topoisomerase I, catalytic core, alpha/beta subdomain [G3DSA:1.10.132.10] (71-173)
  IPR051062 DNA topoisomerase IB [PTHR10290] (53-161)